Protein AF-A0A973H6K8-F1 (afdb_monomer_lite)

Structure (mmCIF, N/CA/C/O backbone):
data_AF-A0A973H6K8-F1
#
_entry.id   AF-A0A973H6K8-F1
#
loop_
_atom_site.group_PDB
_atom_site.id
_atom_site.type_symbol
_atom_site.label_atom_id
_atom_site.label_alt_id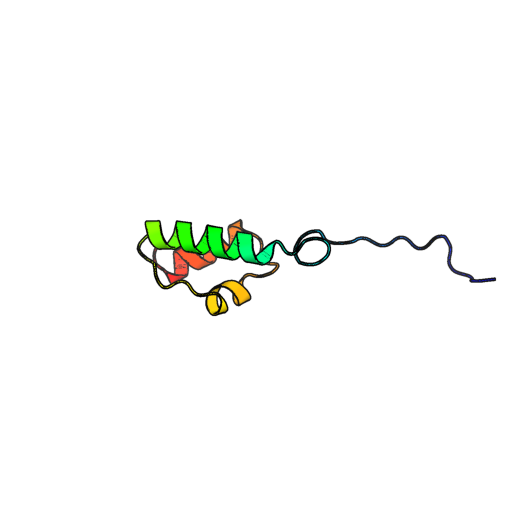
_atom_site.label_comp_id
_atom_site.label_asym_id
_atom_site.label_entity_id
_atom_site.label_seq_id
_atom_site.pdbx_PDB_ins_code
_atom_site.Cartn_x
_atom_site.Cartn_y
_atom_site.Cartn_z
_atom_site.occupancy
_atom_site.B_iso_or_equiv
_atom_site.auth_seq_id
_atom_site.auth_comp_id
_atom_site.auth_asym_id
_atom_site.auth_atom_id
_atom_site.pdbx_PDB_model_num
ATOM 1 N N . MET A 1 1 ? 35.575 -4.113 -27.431 1.00 49.56 1 MET A N 1
ATOM 2 C CA . MET A 1 1 ? 34.163 -4.305 -27.829 1.00 49.56 1 MET A CA 1
ATOM 3 C C . MET A 1 1 ? 33.515 -5.130 -26.734 1.00 49.56 1 MET A C 1
ATOM 5 O O . MET A 1 1 ? 34.062 -6.176 -26.415 1.00 49.56 1 MET A O 1
ATOM 9 N N . SER A 1 2 ? 32.475 -4.607 -26.078 1.00 59.94 2 SER A N 1
ATOM 10 C CA . SER A 1 2 ? 31.799 -5.314 -24.979 1.00 59.94 2 SER A CA 1
ATOM 11 C C . SER A 1 2 ? 31.224 -6.635 -25.497 1.00 59.94 2 SER A C 1
ATOM 13 O O . SER A 1 2 ? 30.594 -6.655 -26.550 1.00 59.94 2 SER A O 1
ATOM 15 N N . THR A 1 3 ? 31.507 -7.731 -24.796 1.00 67.44 3 THR A N 1
ATOM 16 C CA . THR A 1 3 ? 31.188 -9.123 -25.163 1.00 67.44 3 THR A CA 1
ATOM 17 C C . THR A 1 3 ? 29.773 -9.552 -24.774 1.00 67.44 3 THR A C 1
ATOM 19 O O . THR A 1 3 ? 29.426 -10.724 -24.894 1.00 67.44 3 THR A O 1
ATOM 22 N 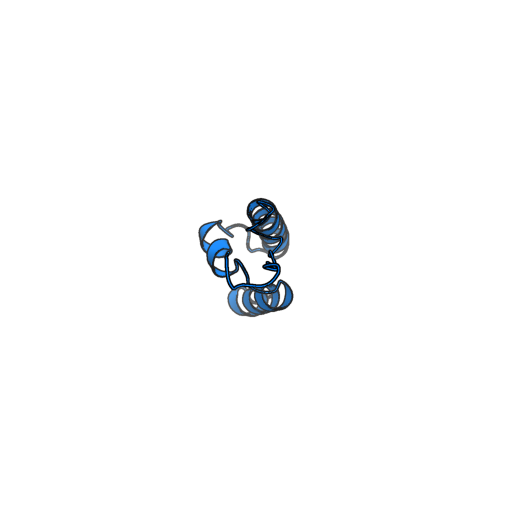N . LEU A 1 4 ? 28.945 -8.622 -24.306 1.00 69.31 4 LEU A N 1
ATOM 23 C CA . LEU A 1 4 ? 27.555 -8.877 -23.957 1.00 69.31 4 LEU A CA 1
ATOM 24 C C . LEU A 1 4 ? 26.687 -8.420 -25.134 1.00 69.31 4 LEU A C 1
ATOM 26 O O . LEU A 1 4 ? 26.826 -7.287 -25.596 1.00 69.31 4 LEU A O 1
ATOM 30 N N . GLY A 1 5 ? 25.819 -9.302 -25.640 1.00 74.38 5 GLY A N 1
ATOM 31 C CA . GLY A 1 5 ? 24.756 -8.921 -26.579 1.00 74.38 5 GLY A CA 1
ATOM 32 C C . GLY A 1 5 ? 23.851 -7.819 -25.996 1.00 74.38 5 GLY A C 1
ATOM 33 O O . GLY A 1 5 ? 24.070 -7.384 -24.864 1.00 74.38 5 GLY A O 1
ATOM 34 N N . PRO A 1 6 ? 22.836 -7.333 -26.734 1.00 79.75 6 PRO A N 1
ATOM 35 C CA . PRO A 1 6 ? 21.984 -6.252 -26.241 1.00 79.75 6 PRO A CA 1
ATOM 36 C C . PRO A 1 6 ? 21.398 -6.604 -24.863 1.00 79.75 6 PRO A C 1
ATOM 38 O O . PRO A 1 6 ? 20.721 -7.619 -24.702 1.00 79.75 6 PRO A O 1
ATOM 41 N N . ILE A 1 7 ? 21.705 -5.774 -23.863 1.00 86.69 7 ILE A N 1
ATOM 42 C CA . ILE A 1 7 ? 21.249 -5.960 -22.484 1.00 86.69 7 ILE A CA 1
ATOM 43 C C . ILE A 1 7 ? 19.760 -5.627 -22.435 1.00 86.69 7 ILE A C 1
ATOM 45 O O . ILE A 1 7 ? 19.351 -4.543 -22.843 1.00 86.69 7 ILE A O 1
ATOM 49 N N . SER A 1 8 ? 18.960 -6.559 -21.927 1.00 89.88 8 SER A N 1
ATOM 50 C CA . SER A 1 8 ? 17.543 -6.338 -21.634 1.00 89.88 8 SER A CA 1
ATOM 51 C C . SER A 1 8 ? 17.346 -6.235 -20.126 1.00 89.88 8 SER A C 1
ATOM 53 O O . SER A 1 8 ? 17.948 -6.999 -19.372 1.00 89.88 8 SER A O 1
ATOM 55 N N . VAL A 1 9 ? 16.515 -5.287 -19.697 1.00 92.00 9 VAL A N 1
ATOM 56 C CA . VAL A 1 9 ? 16.194 -5.029 -18.289 1.00 92.00 9 VAL A CA 1
ATOM 57 C C . VAL A 1 9 ? 14.678 -5.026 -18.144 1.00 92.00 9 VAL A C 1
ATOM 59 O O . VAL A 1 9 ? 13.979 -4.491 -19.002 1.00 92.00 9 VAL A O 1
ATOM 62 N N . ILE A 1 10 ? 14.183 -5.640 -17.073 1.00 94.31 10 ILE A N 1
ATOM 63 C CA . ILE A 1 10 ? 12.769 -5.627 -16.699 1.00 94.31 10 ILE A CA 1
ATOM 64 C C . ILE A 1 10 ? 12.645 -4.727 -15.477 1.00 94.31 10 ILE A C 1
ATOM 66 O O . ILE A 1 10 ? 13.394 -4.895 -14.515 1.00 94.31 10 ILE A O 1
ATOM 70 N N . PHE A 1 11 ? 11.716 -3.781 -15.542 1.00 94.62 11 PHE A N 1
ATOM 71 C CA . PHE A 1 11 ? 11.383 -2.902 -14.433 1.00 94.62 11 PHE A CA 1
ATOM 72 C C . PHE A 1 11 ? 10.018 -3.294 -13.897 1.00 94.62 11 PHE A C 1
ATOM 74 O O . PHE A 1 11 ? 9.085 -3.511 -14.674 1.00 94.62 11 PHE A O 1
ATOM 81 N N . ASP A 1 12 ? 9.925 -3.368 -12.578 1.00 91.25 12 ASP A N 1
ATOM 82 C CA . ASP A 1 12 ? 8.638 -3.332 -11.905 1.00 91.25 12 ASP A CA 1
ATOM 83 C C . ASP A 1 12 ? 8.020 -1.930 -12.040 1.00 91.25 12 ASP A C 1
ATOM 85 O O . ASP A 1 12 ? 8.720 -0.960 -12.344 1.00 91.25 12 ASP A O 1
ATOM 89 N N . LEU A 1 13 ? 6.709 -1.816 -11.860 1.00 91.81 13 LEU A N 1
ATOM 90 C CA . LEU A 1 13 ? 6.001 -0.542 -11.941 1.00 91.81 13 LEU A CA 1
ATOM 91 C C . LEU A 1 13 ? 5.949 0.138 -10.572 1.00 91.81 13 LEU A C 1
ATOM 93 O O . LEU A 1 13 ? 6.452 1.254 -10.415 1.00 91.81 13 LEU A O 1
ATOM 97 N N . ASP A 1 14 ? 5.334 -0.539 -9.607 1.00 89.50 14 ASP A N 1
ATOM 98 C CA . ASP A 1 14 ? 5.014 -0.003 -8.289 1.00 89.50 14 ASP A CA 1
ATOM 99 C C . ASP A 1 14 ? 6.282 0.157 -7.445 1.00 89.50 14 ASP A C 1
ATOM 101 O O . ASP A 1 14 ? 7.150 -0.713 -7.415 1.00 89.50 14 ASP A O 1
ATOM 105 N N . GLY A 1 15 ? 6.465 1.331 -6.840 1.00 86.69 15 GLY A N 1
ATOM 106 C CA . GLY A 1 15 ? 7.656 1.670 -6.052 1.00 86.69 15 GLY A CA 1
ATOM 107 C C . GLY A 1 15 ? 8.973 1.754 -6.842 1.00 86.69 15 GLY A C 1
ATOM 108 O O . GLY A 1 15 ? 9.977 2.214 -6.301 1.00 86.69 15 GLY A O 1
ATOM 109 N N . THR A 1 16 ? 8.987 1.351 -8.120 1.00 92.06 16 THR A N 1
ATOM 110 C CA . THR A 1 16 ? 10.166 1.388 -9.001 1.00 92.06 16 THR A CA 1
ATOM 111 C C . THR A 1 16 ? 10.071 2.513 -10.027 1.00 92.06 16 THR A C 1
ATOM 113 O O . THR A 1 16 ? 10.961 3.358 -10.106 1.00 92.06 16 THR A O 1
ATOM 116 N N . LEU A 1 17 ? 9.003 2.536 -10.829 1.00 95.62 17 LEU A N 1
ATOM 117 C CA . LEU A 1 17 ? 8.768 3.570 -11.844 1.00 95.62 17 LEU A CA 1
ATOM 118 C C . LEU A 1 17 ? 7.768 4.628 -11.371 1.00 95.62 17 LEU A C 1
ATOM 120 O O . LEU A 1 17 ? 7.809 5.762 -11.849 1.00 95.62 17 LEU A O 1
ATOM 124 N N . VAL A 1 18 ? 6.872 4.261 -10.453 1.00 95.19 18 VAL A N 1
ATOM 125 C CA . VAL A 1 18 ? 5.833 5.135 -9.905 1.00 95.19 18 VAL A CA 1
ATOM 126 C C . VAL A 1 18 ? 5.850 5.058 -8.384 1.00 95.19 18 VAL A C 1
ATOM 128 O O . VAL A 1 18 ? 5.862 3.971 -7.815 1.00 95.19 18 VAL A O 1
ATOM 131 N N . ASP A 1 19 ? 5.787 6.216 -7.728 1.00 94.69 19 ASP A N 1
ATOM 132 C CA . ASP A 1 19 ? 5.546 6.310 -6.285 1.00 94.69 19 ASP A CA 1
ATOM 133 C C . ASP A 1 19 ? 4.057 6.055 -5.987 1.00 94.69 19 ASP A C 1
ATOM 135 O O . ASP A 1 19 ? 3.258 6.974 -5.794 1.00 94.69 19 ASP A O 1
ATOM 139 N N . SER A 1 20 ? 3.647 4.790 -6.092 1.00 93.19 20 SER A N 1
ATOM 140 C CA . SER A 1 20 ? 2.255 4.355 -5.938 1.00 93.19 20 SER A CA 1
ATOM 141 C C . SER A 1 20 ? 1.883 4.006 -4.495 1.00 93.19 20 SER A C 1
ATOM 143 O O . SER A 1 20 ? 0.694 4.003 -4.168 1.00 93.19 20 SER A O 1
ATOM 145 N N . GLU A 1 21 ? 2.865 3.793 -3.616 1.00 94.38 21 GLU A N 1
ATOM 146 C CA . GLU A 1 21 ? 2.664 3.388 -2.218 1.00 94.38 21 GLU A CA 1
ATOM 147 C C . GLU A 1 21 ? 1.759 4.329 -1.402 1.00 94.38 21 GLU A C 1
ATOM 149 O O . GLU A 1 21 ? 0.881 3.829 -0.693 1.00 94.38 21 GLU A O 1
ATOM 154 N N . PRO A 1 22 ? 1.842 5.671 -1.539 1.00 96.38 22 PRO A N 1
ATOM 155 C CA . PRO A 1 22 ? 0.909 6.571 -0.862 1.00 96.38 22 PRO A CA 1
ATOM 156 C C . PRO A 1 22 ? -0.563 6.304 -1.204 1.00 96.38 22 PRO A C 1
ATOM 158 O O . PRO A 1 22 ? -1.435 6.454 -0.347 1.00 96.38 22 PRO A O 1
ATOM 161 N N . ASN A 1 23 ? -0.851 5.877 -2.438 1.00 95.62 23 ASN A N 1
ATOM 162 C CA . ASN A 1 23 ? -2.215 5.569 -2.866 1.00 95.62 23 ASN A CA 1
ATOM 163 C C . ASN A 1 23 ? -2.695 4.227 -2.306 1.00 95.62 23 ASN A C 1
ATOM 165 O O . ASN A 1 23 ? -3.850 4.126 -1.893 1.00 95.62 23 ASN A O 1
ATOM 169 N N . TYR A 1 24 ? -1.824 3.214 -2.259 1.00 94.69 24 TYR A N 1
ATOM 170 C CA . TYR A 1 24 ? -2.153 1.930 -1.633 1.00 94.69 24 TYR A CA 1
ATOM 171 C C . TYR A 1 24 ? -2.447 2.094 -0.142 1.00 94.69 24 TYR A C 1
ATOM 173 O O . TYR A 1 24 ? -3.451 1.566 0.340 1.00 94.69 24 TYR A O 1
ATOM 181 N N . TYR A 1 25 ? -1.627 2.880 0.561 1.00 96.62 25 TYR A N 1
ATOM 182 C CA . TYR A 1 25 ? -1.862 3.209 1.962 1.00 96.62 25 TYR A CA 1
ATOM 183 C C . TYR A 1 25 ? -3.212 3.894 2.167 1.00 96.62 25 TYR A C 1
ATOM 185 O O . TYR A 1 25 ? -4.010 3.448 2.989 1.00 96.62 25 TYR A O 1
ATOM 193 N N . GLU A 1 26 ? -3.494 4.960 1.414 1.00 98.12 26 GLU A N 1
ATOM 194 C CA . GLU A 1 26 ? -4.724 5.727 1.600 1.00 98.12 26 GLU A CA 1
ATOM 195 C C . GLU A 1 26 ? -5.971 4.895 1.269 1.00 98.12 26 GLU A C 1
ATOM 197 O O . GLU A 1 26 ? -6.957 4.948 2.005 1.00 98.12 26 GLU A O 1
ATOM 202 N N . ALA A 1 27 ? -5.912 4.062 0.224 1.00 97.12 27 ALA A N 1
ATOM 203 C CA . ALA A 1 27 ? -6.986 3.129 -0.104 1.00 97.12 27 ALA A CA 1
ATOM 204 C C . ALA A 1 27 ? -7.212 2.104 1.021 1.00 97.12 27 ALA A C 1
ATOM 206 O O . ALA A 1 27 ? -8.349 1.898 1.447 1.00 97.12 27 ALA A O 1
ATOM 207 N N . GLY A 1 28 ? -6.141 1.496 1.540 1.00 96.44 28 GLY A N 1
ATOM 208 C CA . GLY A 1 28 ? -6.214 0.551 2.656 1.00 96.44 28 GLY A CA 1
ATOM 209 C C . GLY A 1 28 ? -6.779 1.187 3.923 1.00 96.44 28 GLY A C 1
ATOM 210 O O . GLY A 1 28 ? -7.704 0.647 4.525 1.00 96.44 28 GLY A O 1
ATOM 211 N N . ARG A 1 29 ? -6.288 2.378 4.280 1.00 97.94 29 ARG A N 1
ATOM 2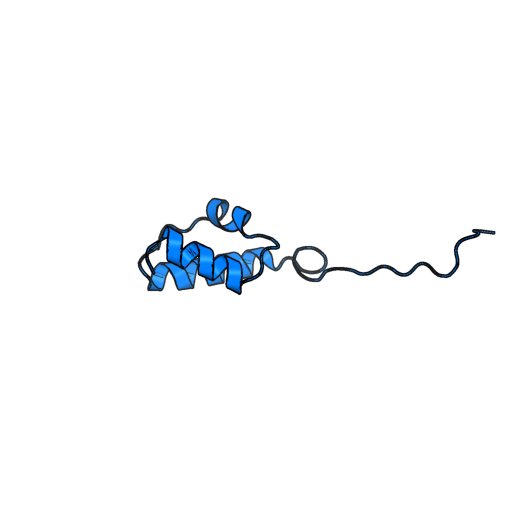12 C CA . ARG A 1 29 ? -6.737 3.155 5.440 1.00 97.94 29 ARG A CA 1
ATOM 213 C C . ARG A 1 29 ? -8.225 3.495 5.362 1.00 97.94 29 ARG A C 1
ATOM 215 O O . ARG A 1 29 ? -8.928 3.347 6.358 1.00 97.94 29 ARG A O 1
ATOM 222 N N . GLN A 1 30 ? -8.712 3.936 4.199 1.00 98.31 30 GLN A N 1
ATOM 223 C CA . GLN A 1 30 ? -10.133 4.240 4.002 1.00 98.31 30 GLN A CA 1
ATOM 224 C C . GLN A 1 30 ? -11.001 2.987 4.130 1.00 98.31 30 GLN A C 1
ATOM 226 O O . GLN A 1 30 ? -11.974 3.002 4.880 1.00 98.31 30 GLN A O 1
ATOM 231 N N . VAL A 1 31 ? -10.618 1.888 3.470 1.00 97.25 31 VAL A N 1
ATOM 232 C CA . VAL A 1 31 ? -11.349 0.616 3.556 1.00 97.25 31 VAL A CA 1
ATOM 233 C C . VAL A 1 31 ? -11.389 0.121 5.000 1.00 97.25 31 VAL A C 1
ATOM 235 O O . VAL A 1 31 ? -12.461 -0.138 5.531 1.00 97.25 31 VAL A O 1
ATOM 238 N N . LEU A 1 32 ? -10.244 0.029 5.673 1.00 97.50 32 LEU A N 1
ATOM 239 C CA . LEU A 1 32 ? -10.166 -0.457 7.051 1.00 97.50 32 LEU A CA 1
ATOM 240 C C . LEU A 1 32 ? -10.969 0.412 8.028 1.00 97.50 32 LEU A C 1
ATOM 242 O O . LEU A 1 32 ? -11.636 -0.130 8.912 1.00 97.50 32 LEU A O 1
ATOM 246 N N . ALA A 1 33 ? -11.000 1.733 7.831 1.00 98.12 33 ALA A N 1
ATOM 247 C CA . ALA A 1 33 ? -11.836 2.626 8.626 1.00 98.12 33 ALA A CA 1
ATOM 248 C C . ALA A 1 33 ? -13.338 2.308 8.490 1.00 98.12 33 ALA A C 1
ATOM 250 O O . ALA A 1 33 ? -14.047 2.313 9.498 1.00 98.12 33 ALA A O 1
ATOM 251 N N . GLU A 1 34 ? -13.822 1.969 7.289 1.00 97.75 34 GLU A N 1
ATOM 252 C CA . GLU A 1 34 ? -15.219 1.548 7.071 1.00 97.75 34 GLU A CA 1
ATOM 253 C C . GLU A 1 34 ? -15.562 0.229 7.783 1.00 97.75 34 GLU A C 1
ATOM 255 O O . GLU A 1 34 ? -16.706 0.022 8.189 1.00 97.75 34 GLU A O 1
ATOM 260 N N . TYR A 1 35 ? -14.568 -0.636 7.995 1.00 96.88 35 TYR A N 1
ATOM 261 C CA . TYR A 1 35 ? -14.705 -1.907 8.713 1.00 96.88 35 TYR A CA 1
ATOM 262 C C . TYR A 1 35 ? -14.388 -1.813 10.218 1.00 96.88 35 TYR A C 1
ATOM 264 O O . TYR A 1 35 ? -14.314 -2.835 10.898 1.00 96.88 35 TYR A O 1
ATOM 272 N N . GLY A 1 36 ? -14.244 -0.603 10.769 1.00 96.94 36 GLY A N 1
ATOM 273 C CA . GLY A 1 36 ? -14.055 -0.391 12.209 1.00 96.94 36 GLY A CA 1
ATOM 274 C C . GLY A 1 36 ? -12.600 -0.406 12.685 1.00 96.94 36 GLY A C 1
ATOM 275 O O . GLY A 1 36 ? -12.360 -0.506 13.886 1.00 96.94 36 GLY A O 1
ATOM 276 N N . VAL A 1 37 ? -11.636 -0.257 11.771 1.00 97.12 37 VAL A N 1
ATOM 277 C CA . VAL A 1 37 ? -10.195 -0.159 12.058 1.00 97.12 37 VAL A CA 1
ATOM 278 C C . VAL A 1 37 ? -9.670 1.218 11.602 1.00 97.12 37 VAL A C 1
ATOM 280 O O . VAL A 1 37 ? -8.952 1.31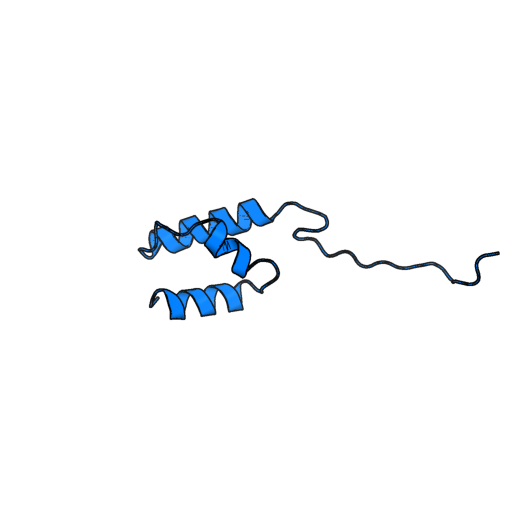9 10.607 1.00 97.12 37 VAL A O 1
ATOM 283 N N . PRO A 1 38 ? -10.050 2.321 12.279 1.00 96.44 38 PRO A N 1
ATOM 284 C CA . PRO A 1 38 ? -9.707 3.678 11.840 1.00 96.44 38 PRO A CA 1
ATOM 285 C C . PRO A 1 38 ? -8.241 4.058 12.092 1.00 96.44 38 PRO A C 1
ATOM 287 O O . PRO A 1 38 ? -7.744 5.001 11.479 1.00 96.44 38 PRO A O 1
ATOM 290 N N . ASP A 1 39 ? -7.557 3.327 12.973 1.00 95.69 39 ASP A N 1
ATOM 291 C CA . ASP A 1 39 ? -6.208 3.648 13.449 1.00 95.69 39 ASP A CA 1
ATOM 292 C C . ASP A 1 39 ? -5.097 2.985 12.613 1.00 95.69 39 ASP A C 1
ATOM 294 O O . ASP A 1 39 ? -3.968 2.858 13.077 1.00 95.69 39 ASP A O 1
ATOM 298 N N . TYR A 1 40 ? -5.399 2.544 11.386 1.00 96.62 40 TYR A N 1
ATOM 299 C CA . TYR A 1 40 ? -4.404 1.970 10.478 1.00 96.62 40 TYR A CA 1
ATOM 300 C C . TYR A 1 40 ? -3.358 3.018 10.074 1.00 96.62 40 TYR A C 1
ATOM 302 O O . TYR A 1 40 ? -3.701 4.059 9.506 1.00 96.62 40 TYR A O 1
ATOM 310 N N . THR A 1 41 ? -2.082 2.751 10.365 1.00 96.88 41 THR A N 1
ATOM 311 C CA . THR A 1 41 ? -0.990 3.717 10.175 1.00 96.88 41 THR A CA 1
ATOM 312 C C . THR A 1 41 ? -0.082 3.370 8.997 1.00 96.88 41 THR A C 1
ATOM 314 O O . THR A 1 41 ? -0.050 2.240 8.514 1.00 96.88 41 THR A O 1
ATOM 317 N N . TRP A 1 42 ? 0.731 4.338 8.564 1.00 96.88 42 TRP A N 1
ATOM 318 C CA . TRP A 1 42 ? 1.779 4.098 7.566 1.00 96.88 42 TRP A CA 1
ATOM 319 C C . TRP A 1 42 ? 2.750 2.984 7.994 1.00 96.88 42 TRP A C 1
ATOM 321 O O . TRP A 1 42 ? 3.113 2.134 7.191 1.00 96.88 42 TRP A O 1
ATOM 331 N N . THR A 1 43 ? 3.118 2.928 9.277 1.00 96.81 43 THR A N 1
ATOM 332 C CA . THR A 1 43 ? 4.001 1.879 9.819 1.00 96.81 43 THR A CA 1
ATOM 333 C C . THR A 1 43 ? 3.369 0.484 9.759 1.00 96.81 43 THR A C 1
ATOM 335 O O . THR A 1 43 ? 4.081 -0.518 9.680 1.00 96.81 43 THR A O 1
ATOM 338 N N . ASP A 1 44 ? 2.038 0.390 9.783 1.00 94.50 44 ASP A N 1
ATOM 339 C CA . ASP A 1 44 ? 1.344 -0.873 9.531 1.00 94.50 44 ASP A CA 1
ATOM 340 C C . ASP A 1 44 ? 1.368 -1.220 8.037 1.00 94.50 44 ASP A C 1
ATOM 342 O O . ASP A 1 44 ? 1.598 -2.378 7.688 1.00 94.50 44 ASP A O 1
ATOM 346 N N . HIS A 1 45 ? 1.202 -0.219 7.161 1.00 95.19 45 HIS A N 1
ATOM 347 C CA . HIS A 1 45 ? 1.257 -0.360 5.698 1.00 95.19 45 HIS A CA 1
ATOM 348 C C . HIS A 1 45 ? 2.598 -0.862 5.174 1.00 95.19 45 HIS A C 1
ATOM 350 O O . HIS A 1 45 ? 2.626 -1.738 4.313 1.00 95.19 45 HIS A O 1
ATOM 356 N N . GLU A 1 46 ? 3.707 -0.396 5.747 1.00 94.44 46 GLU A N 1
ATOM 357 C CA . GLU A 1 46 ? 5.066 -0.784 5.337 1.00 94.44 46 GLU A CA 1
ATOM 358 C C . GLU A 1 46 ? 5.302 -2.305 5.333 1.00 94.44 46 GLU A C 1
ATOM 360 O O . GLU A 1 46 ? 6.139 -2.803 4.582 1.00 94.44 46 GLU A O 1
ATOM 365 N N . ARG A 1 47 ? 4.540 -3.069 6.125 1.00 92.94 47 ARG A N 1
ATOM 366 C CA . ARG A 1 47 ? 4.630 -4.539 6.186 1.00 92.94 47 ARG A CA 1
ATOM 367 C C . ARG A 1 47 ? 4.073 -5.238 4.945 1.00 92.94 47 ARG A C 1
ATOM 369 O O . ARG A 1 47 ? 4.328 -6.426 4.766 1.00 92.94 47 ARG A O 1
ATOM 376 N N . TYR A 1 48 ? 3.305 -4.523 4.128 1.00 91.75 48 TYR A N 1
ATOM 377 C CA . TYR A 1 48 ? 2.567 -5.057 2.986 1.00 91.75 48 TYR A CA 1
ATOM 378 C C . TYR A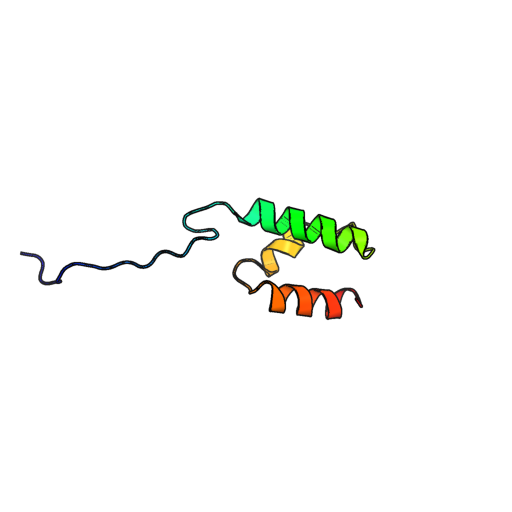 1 48 ? 3.114 -4.586 1.633 1.00 91.75 48 TYR A C 1
ATOM 380 O O . TYR A 1 48 ? 2.623 -5.026 0.594 1.00 91.75 48 TYR A O 1
ATOM 388 N N . VAL A 1 49 ? 4.138 -3.729 1.632 1.00 89.75 49 VAL A N 1
ATOM 389 C CA . VAL A 1 49 ? 4.801 -3.248 0.413 1.00 89.75 49 VAL A CA 1
ATOM 390 C C . VAL A 1 49 ? 5.376 -4.436 -0.361 1.00 89.75 49 VAL A C 1
ATOM 392 O O . VAL A 1 49 ? 6.110 -5.259 0.188 1.00 89.75 49 VAL A O 1
ATOM 395 N N . GLY A 1 50 ? 5.020 -4.544 -1.642 1.00 87.31 50 GLY A N 1
ATOM 396 C CA . GLY A 1 50 ? 5.420 -5.661 -2.507 1.00 87.31 50 GLY A CA 1
ATOM 397 C C . GLY A 1 50 ? 4.672 -6.981 -2.266 1.00 87.31 50 GLY A C 1
ATOM 398 O O . GLY A 1 50 ? 4.988 -7.981 -2.912 1.00 87.31 50 GLY A O 1
ATOM 399 N N . ILE A 1 51 ? 3.676 -7.010 -1.372 1.00 92.06 51 ILE A N 1
ATOM 400 C CA . ILE A 1 51 ? 2.774 -8.154 -1.182 1.00 92.06 51 ILE A CA 1
ATOM 401 C C . ILE A 1 51 ? 1.539 -7.978 -2.069 1.00 92.06 51 ILE A C 1
ATOM 403 O O . ILE A 1 51 ? 1.025 -6.876 -2.260 1.00 92.06 51 ILE A O 1
ATOM 407 N N . SER A 1 52 ? 1.025 -9.084 -2.614 1.00 91.81 52 SER A N 1
ATOM 408 C CA . SER A 1 52 ? -0.196 -9.032 -3.420 1.00 91.81 52 SER A CA 1
ATOM 409 C C . SER A 1 52 ? -1.394 -8.537 -2.600 1.00 91.81 52 SER A C 1
ATOM 411 O O . SER A 1 52 ? -1.589 -8.937 -1.452 1.00 91.81 52 SER A O 1
ATOM 413 N N . THR A 1 53 ? -2.273 -7.743 -3.216 1.00 93.31 53 THR A N 1
ATOM 414 C CA . THR A 1 53 ? -3.473 -7.214 -2.546 1.00 93.31 53 THR A CA 1
ATOM 415 C C . THR A 1 53 ? -4.340 -8.313 -1.924 1.00 93.31 53 THR A C 1
ATOM 417 O O . THR A 1 53 ? -4.865 -8.136 -0.828 1.00 93.31 53 THR A O 1
ATOM 420 N N . LEU A 1 54 ? -4.483 -9.465 -2.592 1.00 96.00 54 LEU A N 1
ATOM 421 C CA . LEU A 1 54 ? -5.272 -10.587 -2.073 1.00 96.00 54 LEU A CA 1
ATOM 422 C C . LEU A 1 54 ? -4.689 -11.136 -0.766 1.00 96.00 54 LEU A C 1
ATOM 424 O O . LEU A 1 54 ? -5.435 -11.437 0.167 1.00 96.00 54 LEU A O 1
ATOM 428 N N . GLU A 1 55 ? -3.367 -11.271 -0.701 1.00 96.88 55 GLU A N 1
ATOM 429 C CA . GLU A 1 55 ? -2.680 -11.744 0.495 1.00 96.88 55 GLU A CA 1
ATOM 430 C C . GLU A 1 55 ? -2.776 -10.720 1.628 1.00 96.88 55 GLU A C 1
ATOM 432 O O . GLU A 1 55 ? -3.169 -11.094 2.734 1.00 96.88 55 GLU A O 1
ATOM 437 N N . THR A 1 56 ? -2.549 -9.436 1.337 1.00 96.00 56 THR A N 1
ATOM 438 C CA . THR A 1 56 ? -2.719 -8.326 2.287 1.00 96.00 56 THR A CA 1
ATOM 439 C C . THR A 1 56 ? -4.122 -8.309 2.895 1.00 96.00 56 THR A C 1
ATOM 441 O O . THR A 1 56 ? -4.272 -8.349 4.115 1.00 96.00 56 THR A O 1
ATOM 444 N N . VAL A 1 57 ? -5.171 -8.369 2.067 1.00 95.94 57 VAL A N 1
ATOM 445 C CA . VAL A 1 57 ? -6.563 -8.432 2.548 1.00 95.94 57 VAL A CA 1
ATOM 446 C C . VAL A 1 57 ? -6.813 -9.704 3.363 1.00 95.94 57 VAL A C 1
ATOM 448 O O . VAL A 1 57 ? -7.522 -9.675 4.369 1.00 95.94 57 VAL A O 1
ATOM 451 N N . GLY A 1 58 ? -6.225 -10.834 2.964 1.00 97.19 58 GLY A N 1
ATOM 452 C CA . GLY A 1 58 ? -6.297 -12.079 3.723 1.00 97.19 58 GLY A CA 1
ATOM 453 C C . GLY A 1 58 ? -5.649 -11.981 5.108 1.00 97.19 58 GLY A C 1
ATOM 454 O O . GLY A 1 58 ? -6.151 -12.596 6.050 1.00 97.19 58 GLY A O 1
ATOM 455 N N . ILE A 1 59 ? -4.560 -11.220 5.245 1.00 95.88 59 ILE A N 1
ATOM 456 C CA . ILE A 1 59 ? -3.916 -10.928 6.531 1.00 95.88 59 ILE A CA 1
ATOM 457 C C . ILE A 1 59 ? -4.815 -10.020 7.370 1.00 95.88 59 ILE A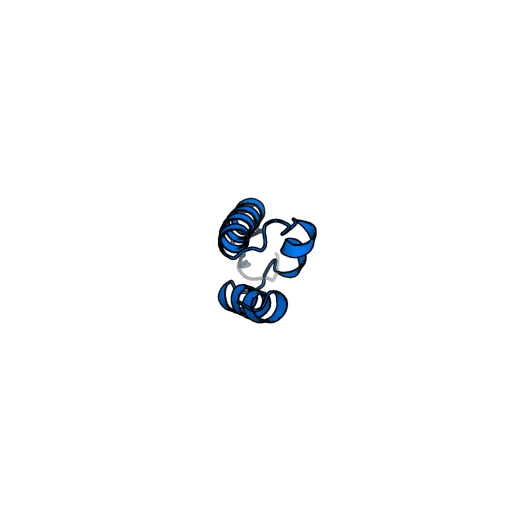 C 1
ATOM 459 O O . ILE A 1 59 ? -5.131 -10.391 8.498 1.00 95.88 59 ILE A O 1
ATOM 463 N N . TRP A 1 60 ? -5.320 -8.917 6.809 1.00 96.06 60 TRP A N 1
ATOM 464 C CA . TRP A 1 60 ? -6.214 -7.994 7.520 1.00 96.06 60 TRP A CA 1
ATOM 465 C C . TRP A 1 60 ? -7.448 -8.684 8.094 1.00 96.06 60 TRP A C 1
ATOM 467 O O . TRP A 1 60 ? -7.790 -8.459 9.251 1.00 96.06 60 TRP A O 1
ATOM 477 N N . LYS A 1 61 ? -8.081 -9.585 7.332 1.00 96.00 61 LYS A N 1
ATOM 478 C CA . LYS A 1 61 ? -9.216 -10.378 7.832 1.00 96.00 61 LYS A CA 1
ATOM 479 C C . LYS A 1 61 ? -8.874 -11.179 9.082 1.00 96.00 61 LYS A C 1
ATOM 481 O O . LYS A 1 61 ? -9.663 -11.235 10.019 1.00 96.00 61 LYS A O 1
ATOM 486 N N . ARG A 1 62 ? -7.682 -11.780 9.121 1.00 96.12 62 ARG A N 1
ATOM 487 C CA . ARG A 1 62 ? -7.224 -12.542 10.288 1.00 96.12 62 ARG A CA 1
ATOM 488 C C . ARG A 1 62 ? -6.845 -11.641 11.460 1.00 96.12 62 ARG A C 1
ATOM 490 O O . ARG A 1 62 ? -7.193 -11.973 12.585 1.00 96.12 62 ARG A O 1
ATOM 497 N N . GLU A 1 63 ? -6.129 -10.547 11.209 1.00 94.50 63 GLU A N 1
ATOM 498 C CA . GLU A 1 63 ? -5.618 -9.659 12.265 1.00 94.50 63 GLU A CA 1
ATOM 499 C C . GLU A 1 63 ? -6.719 -8.823 12.920 1.00 94.50 63 GLU A C 1
ATOM 501 O O . GLU A 1 63 ? -6.714 -8.652 14.138 1.00 94.50 63 GLU A O 1
ATOM 506 N N . TYR A 1 64 ? -7.680 -8.346 12.130 1.00 94.19 64 TYR A N 1
ATOM 507 C CA . TYR A 1 64 ? -8.749 -7.465 12.599 1.00 94.19 64 TYR A CA 1
ATOM 508 C C . TYR A 1 64 ? -10.097 -8.172 12.796 1.00 94.19 64 TYR A C 1
ATOM 510 O O . TYR A 1 64 ? -11.050 -7.549 13.253 1.00 94.19 64 TYR A O 1
ATOM 518 N N . GLY A 1 65 ? -10.186 -9.472 12.495 1.00 92.19 65 GLY A N 1
ATOM 519 C CA . GLY A 1 65 ? -11.409 -10.259 12.673 1.00 92.19 65 GLY A CA 1
ATOM 520 C C . GLY A 1 65 ? -12.542 -9.873 11.714 1.00 92.19 65 GLY A C 1
ATOM 521 O O . GLY A 1 65 ? -13.697 -9.831 12.141 1.00 92.19 65 GLY A O 1
ATOM 522 N N . LEU A 1 66 ? -12.200 -9.584 10.450 1.00 90.12 66 LEU A N 1
ATOM 523 C CA . LEU A 1 66 ? -13.125 -9.173 9.375 1.00 90.12 66 LEU A CA 1
ATOM 524 C C . LEU A 1 66 ? -13.606 -10.339 8.497 1.00 90.12 66 LEU A C 1
ATOM 526 O O . LEU A 1 66 ? -12.833 -11.304 8.284 1.00 90.12 66 LEU A O 1
#

pLDDT: mean 92.04, std 8.96, range [49.56, 98.31]

Foldseek 3Di:
DDPDDDDDDDFDCDPTVDVCLVVVQVVVLVVVVVVVNNPRDPVNSVVCVVPDPVVVVVVCCVVVVD

Radius of gyration: 17.37 Å; chains: 1; bounding box: 49×19×41 Å

Secondary structure (DSSP, 8-state):
---S-S------SBTTTB--HHHHHHHHHHHHHHTT-TT--HHHHGGGTTS-HHHHHHHHHHHHT-

Sequence (66 aa):
MSTLGPISVIFDLDGTLVDSEPNYYEAGRQVLAEYGVPDYTWTDHERYVGISTLETVGIWKREYGL